Protein AF-A0A9J7GSQ9-F1 (afdb_monomer)

Secondary structure (DSSP, 8-state):
---------------SSSSHHHHHHHHHHHHHHHHTTTTSSGGGSPP--S---PPPHHHHHHHHHHHTT-HHHHHHHHHHHHHHHHHHHHHHHHHHHHHHHHHHHHHHHHHHHHT---TTS-----TTTSS------

Sequence (137 aa):
MSFWNSPEHVECKLKNEKESHSEQSSSDTQWKELTQYFGANDRFEPPVKQKKVEKSGLEKRIDQAVEEWDVEKAEELSNQLATRELGVKIAQAIACHKFVKAKKEAENSQAARKKKKLAWGFEAKKRWETKSNMGYM

Structure (mmCIF, N/CA/C/O backbone):
data_AF-A0A9J7GSQ9-F1
#
_entry.id   AF-A0A9J7GSQ9-F1
#
loop_
_atom_site.group_PDB
_atom_site.id
_atom_site.type_symbol
_atom_site.label_atom_id
_atom_site.label_alt_id
_atom_site.label_comp_id
_atom_site.label_asym_id
_atom_site.label_entity_id
_atom_site.label_seq_id
_atom_site.pdbx_PDB_ins_code
_atom_site.Cartn_x
_atom_site.Cartn_y
_atom_site.Cartn_z
_atom_site.occupancy
_atom_site.B_iso_or_equiv
_atom_site.auth_seq_id
_atom_site.auth_comp_id
_atom_site.auth_asym_id
_atom_site.auth_atom_id
_atom_site.pdbx_PDB_model_num
ATOM 1 N N . MET A 1 1 ? 29.764 -44.613 45.879 1.00 44.03 1 MET A N 1
ATOM 2 C CA . MET A 1 1 ? 31.031 -44.094 45.317 1.00 44.03 1 MET A CA 1
ATOM 3 C C . MET A 1 1 ? 31.389 -44.958 44.114 1.00 44.03 1 MET A C 1
ATOM 5 O O . MET A 1 1 ? 31.426 -46.159 44.292 1.00 44.03 1 MET A O 1
ATOM 9 N N . SER A 1 2 ? 31.578 -44.492 42.883 1.00 41.44 2 SER A N 1
ATOM 10 C CA . SER A 1 2 ? 31.763 -43.133 42.380 1.00 41.44 2 SER A CA 1
ATOM 11 C C . SER A 1 2 ? 31.238 -43.053 40.946 1.00 41.44 2 SER A C 1
ATOM 13 O O . SER A 1 2 ? 31.526 -43.909 40.117 1.00 41.44 2 SER A O 1
ATOM 15 N N . PHE A 1 3 ? 30.451 -42.011 40.703 1.00 40.12 3 PHE A N 1
ATOM 16 C CA . PHE A 1 3 ? 29.906 -41.586 39.422 1.00 40.12 3 PHE A CA 1
ATOM 17 C C . PHE A 1 3 ? 31.056 -40.980 38.602 1.00 40.12 3 PHE A C 1
ATOM 19 O O . PHE A 1 3 ? 31.545 -39.905 38.945 1.00 40.12 3 PHE A O 1
ATOM 26 N N . TRP A 1 4 ? 31.551 -41.678 37.579 1.00 40.06 4 TRP A N 1
ATOM 27 C CA . TRP A 1 4 ? 32.521 -41.096 36.648 1.00 40.06 4 TRP A CA 1
ATOM 28 C C . TRP A 1 4 ? 31.768 -40.273 35.605 1.00 40.06 4 TRP A C 1
ATOM 30 O O . TRP A 1 4 ? 31.255 -40.788 34.617 1.00 40.06 4 TRP A O 1
ATOM 40 N N . ASN A 1 5 ? 31.685 -38.974 35.883 1.00 48.12 5 ASN A N 1
ATOM 41 C CA . ASN A 1 5 ? 31.404 -37.941 34.899 1.00 48.12 5 ASN A CA 1
ATOM 42 C C . ASN A 1 5 ? 32.565 -37.873 33.897 1.00 48.12 5 ASN A C 1
ATOM 44 O O . ASN A 1 5 ? 33.712 -37.672 34.293 1.00 48.12 5 ASN A O 1
ATOM 48 N N . SER A 1 6 ? 32.257 -37.950 32.605 1.00 40.47 6 SER A N 1
ATOM 49 C CA . SER A 1 6 ? 33.088 -37.352 31.559 1.00 40.47 6 SER A CA 1
ATOM 50 C C . SER A 1 6 ? 32.179 -36.798 30.455 1.00 40.47 6 SER A C 1
ATOM 52 O 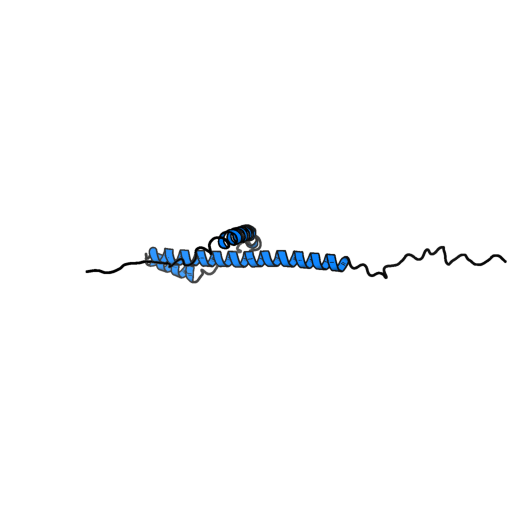O . SER A 1 6 ? 31.404 -37.569 29.886 1.00 40.47 6 SER A O 1
ATOM 54 N N . PRO A 1 7 ? 32.202 -35.476 30.201 1.00 58.16 7 PRO A N 1
ATOM 55 C CA . PRO A 1 7 ? 31.366 -34.823 29.205 1.00 58.16 7 PRO A CA 1
ATOM 56 C C . PRO A 1 7 ? 32.181 -34.501 27.949 1.00 58.16 7 PRO A C 1
ATOM 58 O O . PRO A 1 7 ? 33.058 -33.645 28.003 1.00 58.16 7 PRO A O 1
ATOM 61 N N . GLU A 1 8 ? 31.864 -35.111 26.805 1.00 45.12 8 GLU A N 1
ATOM 62 C CA . GLU A 1 8 ? 32.461 -34.693 25.533 1.00 45.12 8 GLU A CA 1
ATOM 63 C C . GLU A 1 8 ? 31.433 -34.604 24.395 1.00 45.12 8 GLU A C 1
ATOM 65 O O . GLU A 1 8 ? 30.753 -35.563 24.041 1.00 45.12 8 GLU A O 1
ATOM 70 N N . HIS A 1 9 ? 31.393 -33.393 23.830 1.00 42.59 9 HIS A N 1
ATOM 71 C CA . HIS A 1 9 ? 30.958 -33.007 22.488 1.00 42.59 9 HIS A CA 1
ATOM 72 C C . HIS A 1 9 ? 29.469 -33.089 22.105 1.00 42.59 9 HIS A C 1
ATOM 74 O O . HIS A 1 9 ? 29.030 -33.938 21.334 1.00 42.59 9 HIS A O 1
ATOM 80 N N . VAL A 1 10 ? 28.736 -32.029 22.461 1.00 46.47 10 VAL A N 1
ATOM 81 C CA . VAL A 1 10 ? 27.668 -31.470 21.610 1.00 46.47 10 VAL A CA 1
ATOM 82 C C . VAL A 1 10 ? 28.085 -30.084 21.126 1.00 46.47 10 VAL A C 1
ATOM 84 O O . VAL A 1 10 ? 27.657 -29.061 21.647 1.00 46.47 10 VAL A O 1
ATOM 87 N N . GLU A 1 11 ? 28.936 -30.044 20.104 1.00 48.66 11 GLU A N 1
ATOM 88 C CA . GLU A 1 11 ? 29.160 -28.827 19.324 1.00 48.66 11 GLU A CA 1
ATOM 89 C C . GLU A 1 11 ? 28.286 -28.907 18.068 1.00 48.66 11 GLU A C 1
ATOM 91 O O . GLU A 1 11 ? 28.668 -29.435 17.026 1.00 48.66 11 GLU A O 1
ATOM 96 N N . CYS A 1 12 ? 27.041 -28.448 18.199 1.00 37.53 12 CYS A N 1
ATOM 97 C CA . CYS A 1 12 ? 26.095 -28.358 17.095 1.00 37.53 12 CYS A CA 1
ATOM 98 C C . CYS A 1 12 ? 25.780 -26.891 16.782 1.00 37.53 12 CYS A C 1
ATOM 100 O O . CYS A 1 12 ? 24.990 -26.245 17.458 1.00 37.53 12 CYS A O 1
ATOM 102 N N . LYS A 1 13 ? 26.359 -26.444 15.660 1.00 48.50 13 LYS A N 1
ATOM 103 C CA . LYS A 1 13 ? 25.882 -25.391 14.746 1.00 48.50 13 LYS A CA 1
ATOM 104 C C . LYS A 1 13 ? 25.939 -23.925 15.201 1.00 48.50 13 LYS A C 1
ATOM 106 O O . LYS A 1 13 ? 24.919 -23.266 15.349 1.00 48.50 13 LYS A O 1
ATOM 111 N N . LEU A 1 14 ? 27.141 -23.355 15.128 1.00 48.22 14 LEU A N 1
ATOM 112 C CA . LEU A 1 14 ? 27.354 -21.942 14.778 1.00 48.22 14 LEU A CA 1
ATOM 113 C C . LEU A 1 14 ? 27.714 -21.817 13.288 1.00 48.22 14 LEU A C 1
ATOM 115 O O . LEU A 1 14 ? 28.870 -21.617 12.928 1.00 48.22 14 LEU A O 1
ATOM 119 N N . LYS A 1 15 ? 26.732 -21.985 12.396 1.00 45.31 15 LYS A N 1
ATOM 120 C CA . LYS A 1 15 ? 26.841 -21.620 10.968 1.00 45.31 15 LYS A CA 1
ATOM 121 C C . LYS A 1 15 ? 25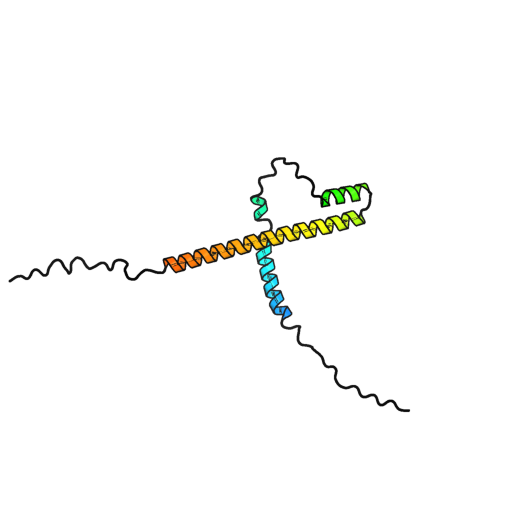.459 -21.240 10.431 1.00 45.31 15 LYS A C 1
ATOM 123 O O . LYS A 1 15 ? 24.871 -22.013 9.686 1.00 45.31 15 LYS A O 1
ATOM 128 N N . ASN A 1 16 ? 24.907 -20.109 10.874 1.00 47.94 16 ASN A N 1
ATOM 129 C CA . ASN A 1 16 ? 23.718 -19.526 10.233 1.00 47.94 16 ASN A CA 1
ATOM 130 C C . ASN A 1 16 ? 23.547 -18.009 10.460 1.00 47.94 16 ASN A C 1
ATOM 132 O O . ASN A 1 16 ? 22.443 -17.493 10.373 1.00 47.94 16 ASN A O 1
ATOM 136 N N . GLU A 1 17 ? 24.626 -17.278 10.761 1.00 47.00 17 GLU A N 1
ATOM 137 C CA . GLU A 1 17 ? 24.557 -15.820 10.997 1.00 47.00 17 GLU A CA 1
ATOM 138 C C . GLU A 1 17 ? 25.210 -14.982 9.886 1.00 47.00 17 GLU A C 1
ATOM 140 O O . GLU A 1 17 ? 25.102 -13.761 9.886 1.00 47.00 17 GLU A O 1
ATOM 145 N N . LYS A 1 18 ? 25.892 -15.609 8.915 1.00 44.56 18 LYS A N 1
ATOM 146 C CA . LYS A 1 18 ? 26.589 -14.880 7.836 1.00 44.56 18 LYS A CA 1
ATOM 147 C C . LYS A 1 18 ? 25.789 -14.734 6.538 1.00 44.56 18 LYS A C 1
ATOM 149 O O . LYS A 1 18 ? 26.166 -13.907 5.716 1.00 44.56 18 LYS A O 1
ATOM 154 N N . GLU A 1 19 ? 24.700 -15.480 6.362 1.00 41.41 19 GLU A N 1
ATOM 155 C CA . GLU A 1 19 ? 23.803 -15.335 5.200 1.00 41.41 19 GLU A CA 1
ATOM 156 C C . GLU A 1 19 ? 22.644 -14.360 5.465 1.00 41.41 19 GLU A C 1
ATOM 158 O O . GLU A 1 19 ? 22.181 -13.697 4.544 1.00 41.41 19 GLU A O 1
ATOM 163 N N . SER A 1 20 ? 22.248 -14.150 6.723 1.00 48.03 20 SER A N 1
ATOM 164 C CA . SER A 1 20 ? 21.174 -13.210 7.073 1.00 48.03 20 SER A CA 1
ATOM 165 C C . SER A 1 20 ? 21.555 -11.741 6.852 1.00 48.03 20 SER A C 1
ATOM 167 O O . SER A 1 20 ? 20.704 -10.927 6.496 1.00 48.03 20 SER A O 1
ATOM 169 N N . HIS A 1 21 ? 22.833 -11.384 7.013 1.00 45.53 21 HIS A N 1
ATOM 170 C CA . HIS A 1 21 ? 23.256 -9.984 6.946 1.00 45.53 21 HIS A CA 1
ATOM 171 C C . HIS A 1 21 ? 23.355 -9.440 5.505 1.00 45.53 21 HIS A C 1
ATOM 173 O O . HIS A 1 21 ? 23.144 -8.244 5.281 1.00 45.53 21 HIS A O 1
ATOM 179 N N . SER A 1 22 ? 23.650 -10.297 4.518 1.00 50.50 22 SER A N 1
ATOM 180 C CA . SER A 1 22 ? 23.673 -9.908 3.099 1.00 50.50 22 SER A CA 1
ATOM 181 C C . SER A 1 22 ? 22.256 -9.791 2.528 1.00 50.50 22 SER A C 1
ATOM 183 O O . SER A 1 22 ? 21.966 -8.829 1.813 1.00 50.50 22 SER A O 1
ATOM 185 N N . GLU A 1 23 ? 21.348 -10.691 2.911 1.00 52.16 23 GLU A N 1
ATOM 186 C CA . GLU A 1 23 ? 19.937 -10.652 2.516 1.00 52.16 23 GLU A CA 1
ATOM 187 C C . GLU A 1 23 ? 19.217 -9.421 3.081 1.00 52.16 23 GLU A C 1
ATOM 189 O O . GLU A 1 23 ? 18.515 -8.742 2.328 1.00 52.16 23 GLU A O 1
ATOM 194 N N . GLN A 1 24 ? 19.483 -9.054 4.343 1.00 56.31 24 GLN A N 1
ATOM 195 C CA . GLN A 1 24 ? 18.939 -7.845 4.979 1.00 56.31 24 GLN A CA 1
ATOM 196 C C . GLN A 1 24 ? 19.252 -6.568 4.187 1.00 56.31 24 GLN A C 1
ATOM 198 O O . GLN A 1 24 ? 18.367 -5.750 3.943 1.00 56.31 24 GLN A O 1
ATOM 203 N N . SER A 1 25 ? 20.487 -6.425 3.694 1.00 61.25 25 SER A N 1
ATOM 204 C CA . SER A 1 25 ? 20.873 -5.254 2.894 1.00 61.25 25 SER A CA 1
ATOM 205 C C . SER A 1 25 ? 20.089 -5.151 1.576 1.00 61.25 25 SER A C 1
ATOM 207 O O . SER A 1 25 ? 19.733 -4.057 1.123 1.00 61.25 25 SER A O 1
ATOM 209 N N . SER A 1 26 ? 19.773 -6.300 0.970 1.00 66.31 26 SER A N 1
ATOM 210 C CA . SER A 1 26 ? 19.014 -6.374 -0.277 1.00 66.31 26 SER A CA 1
ATOM 211 C C . SER A 1 26 ? 17.528 -6.078 -0.060 1.00 66.31 26 SER A C 1
ATOM 213 O O . SER A 1 26 ? 16.952 -5.292 -0.817 1.00 66.31 26 SER A O 1
ATOM 215 N N . SER A 1 27 ? 16.930 -6.609 1.013 1.00 72.31 27 SER A N 1
ATOM 216 C CA . SER A 1 27 ? 15.541 -6.326 1.373 1.00 72.31 27 SER A CA 1
ATOM 217 C C . SER A 1 27 ? 15.354 -4.866 1.761 1.00 72.31 27 SER A C 1
ATOM 219 O O . SER A 1 27 ? 14.399 -4.244 1.311 1.00 72.31 27 SER A O 1
ATOM 221 N N . ASP A 1 28 ? 16.282 -4.271 2.511 1.00 79.81 28 ASP A N 1
ATOM 222 C CA . ASP A 1 28 ? 16.204 -2.858 2.907 1.00 79.81 28 ASP A CA 1
ATOM 223 C C . ASP A 1 28 ? 16.229 -1.920 1.699 1.00 79.81 28 ASP A C 1
ATOM 225 O O . ASP A 1 28 ? 15.554 -0.888 1.667 1.00 79.81 28 ASP A O 1
ATOM 229 N N . THR A 1 29 ? 16.988 -2.291 0.670 1.00 82.31 29 THR A N 1
ATOM 230 C CA . THR A 1 29 ? 17.056 -1.535 -0.581 1.00 82.31 29 THR A CA 1
ATOM 231 C C . THR A 1 29 ? 15.737 -1.657 -1.349 1.00 82.31 29 THR A C 1
ATOM 233 O O . THR A 1 29 ? 15.175 -0.643 -1.766 1.00 82.31 29 THR A O 1
ATOM 236 N N . GLN A 1 30 ? 15.175 -2.868 -1.445 1.00 81.75 30 GLN A N 1
ATOM 237 C CA . GLN A 1 30 ? 13.852 -3.110 -2.035 1.00 81.75 30 GLN A CA 1
ATOM 238 C C . GLN A 1 30 ? 12.742 -2.352 -1.290 1.00 81.75 30 GLN A C 1
ATOM 240 O O . GLN A 1 30 ? 11.870 -1.756 -1.922 1.00 81.75 30 GLN A O 1
ATOM 245 N N . TRP A 1 31 ? 12.790 -2.312 0.043 1.00 85.00 31 TRP A N 1
ATOM 246 C CA . TRP A 1 31 ? 11.845 -1.557 0.867 1.00 85.00 31 TRP A CA 1
ATOM 247 C C . TRP A 1 31 ? 11.932 -0.050 0.615 1.00 85.00 31 TRP A C 1
ATOM 249 O O . TRP A 1 31 ? 10.897 0.607 0.466 1.00 85.00 31 TRP A O 1
ATOM 259 N N . LYS A 1 32 ? 13.145 0.507 0.503 1.00 87.19 32 LYS A N 1
ATOM 260 C CA . LYS A 1 32 ? 13.354 1.922 0.150 1.00 87.19 32 LYS A CA 1
ATOM 261 C C . LYS A 1 32 ? 12.802 2.251 -1.237 1.00 87.19 32 LYS A C 1
ATOM 263 O O . LYS A 1 32 ? 12.127 3.266 -1.394 1.00 87.19 32 LYS A O 1
ATOM 268 N N . GLU A 1 33 ? 13.033 1.383 -2.221 1.00 86.56 33 GLU A N 1
ATOM 269 C CA . GLU A 1 33 ? 12.487 1.543 -3.573 1.00 86.56 33 GLU A CA 1
ATOM 270 C C . GLU A 1 33 ? 10.956 1.469 -3.599 1.00 86.56 33 GLU A C 1
ATOM 272 O O . GLU A 1 33 ? 10.315 2.258 -4.288 1.00 86.56 33 GLU A O 1
ATOM 277 N N . LEU A 1 34 ? 10.348 0.549 -2.844 1.00 85.50 34 LEU A N 1
ATOM 278 C CA . LEU A 1 34 ? 8.890 0.402 -2.776 1.00 85.50 34 LEU A CA 1
ATOM 279 C C . LEU A 1 34 ? 8.216 1.590 -2.088 1.00 85.50 34 LEU A C 1
ATOM 281 O O . LEU A 1 34 ? 7.184 2.062 -2.564 1.00 85.50 34 LEU A O 1
ATOM 285 N N . THR A 1 35 ? 8.820 2.108 -1.017 1.00 86.19 35 THR A N 1
ATOM 286 C CA . THR A 1 35 ? 8.296 3.259 -0.264 1.00 86.19 35 THR A CA 1
ATOM 287 C C . THR A 1 35 ? 8.145 4.497 -1.154 1.00 86.19 35 THR A C 1
ATOM 289 O O . THR A 1 35 ? 7.209 5.271 -0.975 1.00 86.19 35 THR A O 1
ATOM 292 N N . GLN A 1 36 ? 8.995 4.648 -2.178 1.00 87.38 36 GLN A N 1
ATOM 293 C CA . GLN A 1 36 ? 8.892 5.727 -3.169 1.00 87.38 36 GLN A CA 1
ATOM 294 C C . GLN A 1 36 ? 7.563 5.714 -3.947 1.00 87.38 36 GLN A C 1
ATOM 296 O O . GLN A 1 36 ? 7.123 6.756 -4.434 1.00 87.38 36 GLN A O 1
ATOM 301 N N . TYR A 1 37 ? 6.921 4.550 -4.078 1.00 83.12 37 TYR A N 1
ATOM 302 C CA . TYR A 1 37 ? 5.656 4.395 -4.796 1.00 83.12 37 TYR A CA 1
ATOM 303 C C . TYR A 1 37 ? 4.420 4.550 -3.897 1.00 83.12 37 TYR A C 1
ATOM 305 O O . TYR A 1 37 ? 3.303 4.589 -4.419 1.00 83.12 37 TYR A O 1
ATOM 313 N N . PHE A 1 38 ? 4.578 4.672 -2.573 1.00 81.44 38 PHE A N 1
ATOM 314 C CA . PHE A 1 38 ? 3.451 4.982 -1.690 1.00 81.44 38 PHE A CA 1
ATOM 315 C C . PHE A 1 38 ? 2.886 6.378 -1.985 1.00 81.44 38 PHE A C 1
ATOM 317 O O . PHE A 1 38 ? 3.627 7.326 -2.230 1.00 81.44 38 PHE A O 1
ATOM 324 N N . GLY A 1 39 ? 1.555 6.504 -2.006 1.00 74.38 39 GLY A N 1
ATOM 325 C CA . GLY A 1 39 ? 0.855 7.774 -2.256 1.00 74.38 39 GLY A CA 1
ATOM 326 C C . GLY A 1 39 ? 0.970 8.318 -3.689 1.00 74.38 39 GLY A C 1
ATOM 327 O O . GLY A 1 39 ? 0.342 9.322 -4.020 1.00 74.38 39 GLY A O 1
ATOM 328 N N . ALA A 1 40 ? 1.723 7.660 -4.580 1.00 70.06 40 ALA A N 1
ATOM 329 C CA . ALA A 1 40 ? 1.776 8.034 -5.995 1.00 70.06 40 ALA A CA 1
ATOM 330 C C . ALA A 1 40 ? 0.403 7.891 -6.678 1.00 70.06 40 ALA A C 1
ATOM 332 O O . ALA A 1 40 ? 0.116 8.608 -7.638 1.00 70.06 40 ALA A O 1
ATOM 333 N N . ASN A 1 41 ? -0.440 6.985 -6.168 1.00 71.69 41 ASN A N 1
ATOM 334 C CA . ASN A 1 41 ? -1.737 6.662 -6.751 1.00 71.69 41 ASN A CA 1
ATOM 335 C C . ASN A 1 41 ? -2.893 7.549 -6.246 1.00 71.69 41 ASN A C 1
ATOM 337 O O . ASN A 1 41 ? -3.844 7.761 -6.993 1.00 71.69 41 ASN A O 1
ATOM 341 N N . ASP A 1 42 ? -2.776 8.146 -5.053 1.00 71.56 42 ASP A N 1
ATOM 342 C CA . ASP A 1 42 ? -3.811 9.014 -4.449 1.00 71.56 42 ASP A CA 1
ATOM 343 C C . ASP A 1 42 ? -4.133 10.240 -5.316 1.00 71.56 42 ASP A C 1
ATOM 345 O O . ASP A 1 42 ? -5.226 10.791 -5.271 1.00 71.56 42 ASP A O 1
ATOM 349 N N . ARG A 1 43 ? -3.189 10.664 -6.165 1.00 71.25 43 ARG A N 1
ATOM 350 C CA . ARG A 1 43 ? -3.373 11.782 -7.107 1.00 71.25 43 ARG A CA 1
ATOM 351 C C . ARG A 1 43 ? -4.333 11.460 -8.253 1.00 71.25 43 ARG A C 1
ATOM 353 O O . ARG A 1 43 ? -4.840 12.381 -8.888 1.00 71.25 43 ARG A O 1
ATOM 360 N N . PHE A 1 44 ? -4.517 10.176 -8.560 1.00 67.56 44 PHE A N 1
ATOM 361 C CA . PHE A 1 44 ? -5.424 9.706 -9.607 1.00 67.56 44 PHE A CA 1
ATOM 362 C C . PHE A 1 44 ? -6.814 9.390 -9.064 1.00 67.56 44 PHE A C 1
ATOM 364 O O . PHE A 1 44 ? -7.734 9.164 -9.855 1.00 67.56 44 PHE A O 1
ATOM 371 N N . GLU A 1 45 ? -6.989 9.403 -7.740 1.00 67.75 45 GLU A N 1
ATOM 372 C CA . GLU A 1 45 ? -8.321 9.360 -7.170 1.00 67.75 45 GLU A CA 1
ATOM 373 C C . GLU A 1 45 ? -9.013 10.694 -7.465 1.00 67.75 45 GLU A C 1
ATOM 375 O O . GLU A 1 45 ? -8.483 11.764 -7.144 1.00 67.75 45 GLU A O 1
ATOM 380 N N . PRO A 1 46 ? -10.176 10.676 -8.142 1.00 70.31 46 PRO A N 1
ATOM 381 C CA . PRO A 1 46 ? -10.904 11.904 -8.392 1.00 70.31 46 PRO A CA 1
ATOM 382 C C . PRO A 1 46 ? -11.191 12.568 -7.040 1.00 70.31 46 PRO A C 1
ATOM 384 O O . PRO A 1 46 ? -11.641 11.867 -6.129 1.00 70.31 46 PRO A O 1
ATOM 387 N N . PRO A 1 47 ? -10.976 13.894 -6.899 1.00 68.75 47 PRO A N 1
ATOM 388 C CA . PRO A 1 47 ? -11.266 14.597 -5.656 1.00 68.75 47 PRO A CA 1
ATOM 389 C C . PRO A 1 47 ? -12.688 14.247 -5.253 1.00 68.75 47 PRO A C 1
ATOM 391 O O . PRO A 1 47 ? -13.598 14.402 -6.072 1.00 68.75 47 PRO A O 1
ATOM 394 N N . VAL A 1 48 ? -12.819 13.680 -4.050 1.00 60.41 48 VAL A N 1
ATOM 395 C CA . VAL A 1 48 ? -13.989 12.960 -3.541 1.00 60.41 48 VAL A CA 1
ATOM 396 C C . VAL A 1 48 ? -15.254 13.759 -3.836 1.00 60.41 48 VAL A C 1
ATOM 398 O O . VAL A 1 48 ? -15.671 14.626 -3.071 1.00 60.41 48 VAL A O 1
ATOM 401 N N . LYS A 1 49 ? -15.873 13.500 -4.992 1.00 58.31 49 LYS A N 1
ATOM 402 C CA . LYS A 1 49 ? -17.143 14.110 -5.380 1.00 58.31 49 LYS A CA 1
ATOM 403 C C . LYS A 1 49 ? -18.213 13.448 -4.534 1.00 58.31 49 LYS A C 1
ATOM 405 O O . LYS A 1 49 ? -18.828 12.506 -5.011 1.00 58.31 49 LYS A O 1
ATOM 410 N N . GLN A 1 50 ? -18.351 13.885 -3.281 1.00 58.03 50 GLN A N 1
ATOM 411 C CA . GLN A 1 50 ? -19.470 13.665 -2.3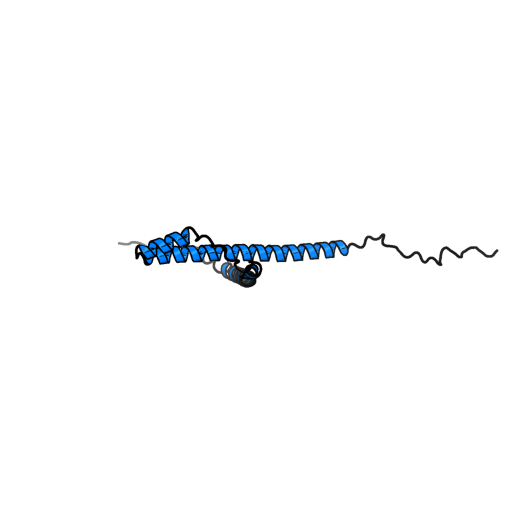54 1.00 58.03 50 GLN A CA 1
ATOM 412 C C . GLN A 1 50 ? -20.157 12.288 -2.408 1.00 58.03 50 GLN A C 1
ATOM 414 O O . GLN A 1 50 ? -21.350 12.166 -2.129 1.00 58.03 50 GLN A O 1
ATOM 419 N N . LYS A 1 51 ? -19.439 11.219 -2.757 1.00 59.16 51 LYS A N 1
ATOM 420 C CA . LYS A 1 51 ? -19.951 9.872 -2.573 1.00 59.16 51 LYS A CA 1
ATOM 421 C C . LYS A 1 51 ? -19.817 9.619 -1.089 1.00 59.16 51 LYS A C 1
ATOM 423 O O . LYS A 1 51 ? -18.721 9.745 -0.549 1.00 59.16 51 LYS A O 1
ATOM 428 N N . LYS A 1 52 ? -20.937 9.314 -0.434 1.00 63.22 52 LYS A N 1
ATOM 429 C CA . LYS A 1 52 ? -20.915 8.737 0.907 1.00 63.22 52 LYS A CA 1
ATOM 430 C C . LYS A 1 52 ? -20.103 7.458 0.769 1.00 63.22 52 LYS A C 1
ATOM 432 O O . LYS A 1 52 ? -20.606 6.478 0.228 1.00 63.22 52 LYS A O 1
ATOM 437 N N . VAL A 1 53 ? -18.821 7.525 1.116 1.00 65.06 53 VAL A N 1
ATOM 438 C CA . VAL A 1 53 ? -17.980 6.341 1.198 1.00 65.06 53 VAL A CA 1
ATOM 439 C C . VAL A 1 53 ? -18.661 5.493 2.254 1.00 65.06 53 VAL A C 1
ATOM 441 O O . VAL A 1 53 ? -18.820 5.918 3.399 1.00 65.06 53 VAL A O 1
ATOM 444 N N . GLU A 1 54 ? -19.228 4.375 1.819 1.00 72.00 54 GLU A N 1
ATOM 445 C CA . GLU A 1 54 ? -19.893 3.473 2.736 1.00 72.00 54 GLU A CA 1
ATOM 446 C C . GLU A 1 54 ? -18.843 2.995 3.726 1.00 72.00 54 GLU A C 1
ATOM 448 O O . GLU A 1 54 ? -17.812 2.457 3.319 1.00 72.00 54 GLU A O 1
ATOM 453 N N . LYS A 1 55 ? -19.099 3.232 5.016 1.00 80.62 55 LYS A N 1
ATOM 454 C CA . LYS A 1 55 ? -18.185 2.810 6.072 1.00 80.62 55 LYS A CA 1
ATOM 455 C C . LYS A 1 55 ? -17.870 1.326 5.910 1.00 80.62 55 LYS A C 1
ATOM 457 O O . LYS A 1 55 ? -18.787 0.506 5.747 1.00 80.62 55 LYS A O 1
ATOM 462 N N . SER A 1 56 ? -16.588 0.993 5.978 1.00 83.00 56 SER A N 1
ATOM 463 C CA . SER A 1 56 ? -16.098 -0.383 5.949 1.00 83.00 56 SER A CA 1
ATOM 464 C C . SER A 1 56 ? -16.749 -1.204 7.067 1.00 83.00 56 SER A C 1
ATOM 466 O O . SER A 1 56 ? -17.089 -0.693 8.133 1.00 83.00 56 SER A O 1
ATOM 468 N N . GLY A 1 57 ? -16.912 -2.514 6.856 1.00 85.69 57 GLY A N 1
ATOM 469 C CA . GLY A 1 57 ? -17.465 -3.403 7.883 1.00 85.69 57 GLY A CA 1
ATOM 470 C C . GLY A 1 57 ? -16.666 -3.395 9.195 1.00 85.69 57 GLY A C 1
ATOM 471 O O . GLY A 1 57 ? -17.253 -3.608 10.249 1.00 85.69 57 GLY A O 1
ATOM 472 N N . LEU A 1 58 ? -15.355 -3.120 9.138 1.00 84.44 58 LEU A N 1
ATOM 473 C CA . LEU A 1 58 ? -14.509 -2.950 10.327 1.00 84.44 58 LEU A CA 1
ATOM 474 C C . LEU A 1 58 ? -14.740 -1.600 11.013 1.00 84.44 58 LEU A C 1
ATOM 476 O O . LEU A 1 58 ? -14.881 -1.574 12.227 1.00 84.44 58 LEU A O 1
ATOM 480 N N . GLU A 1 59 ? -14.869 -0.511 10.253 1.00 86.62 59 GLU A N 1
ATOM 481 C CA . GLU A 1 59 ? -15.171 0.824 10.799 1.00 86.62 59 GLU A CA 1
ATOM 482 C C . GLU A 1 59 ? -16.493 0.825 11.573 1.00 86.62 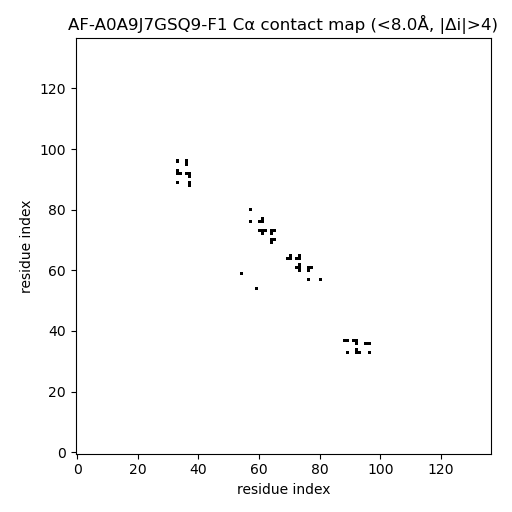59 GLU A C 1
ATOM 484 O O . GLU A 1 59 ? -16.563 1.348 12.677 1.00 86.62 59 GLU A O 1
ATOM 489 N N . LYS A 1 60 ? -17.521 0.142 11.054 1.00 91.81 60 LYS A N 1
ATOM 490 C CA . LYS A 1 60 ? -18.808 -0.009 11.756 1.00 91.81 60 LYS A CA 1
ATOM 491 C C . LYS A 1 60 ? -18.679 -0.757 13.086 1.00 91.81 60 LYS A C 1
ATOM 493 O O . LYS A 1 60 ? -19.411 -0.464 14.021 1.00 91.81 60 LYS A O 1
ATOM 498 N N . ARG A 1 61 ? -17.774 -1.738 13.170 1.00 89.19 61 ARG A N 1
ATOM 499 C CA . ARG A 1 61 ? -17.520 -2.492 14.410 1.00 89.19 61 ARG A CA 1
ATOM 500 C C . ARG A 1 61 ? -16.713 -1.676 15.415 1.00 89.19 61 ARG A C 1
ATOM 502 O O . ARG A 1 61 ? -16.935 -1.833 16.607 1.00 89.19 61 ARG A O 1
ATOM 509 N N . ILE A 1 62 ? -15.809 -0.819 14.936 1.00 91.06 62 ILE A N 1
ATOM 510 C CA . ILE A 1 62 ? -15.103 0.153 15.777 1.00 91.06 62 ILE A CA 1
ATOM 511 C C . ILE A 1 62 ? -16.118 1.132 16.375 1.00 91.06 62 ILE A C 1
ATOM 513 O O . ILE A 1 62 ? -16.140 1.291 17.589 1.00 91.06 62 ILE A O 1
ATOM 517 N N . ASP A 1 63 ? -17.008 1.707 15.554 1.00 91.75 63 ASP A N 1
ATOM 518 C CA . ASP A 1 63 ? -18.079 2.598 16.027 1.00 91.75 63 ASP A CA 1
ATOM 519 C C . ASP A 1 63 ? -18.949 1.911 17.099 1.00 91.75 63 ASP A C 1
ATOM 521 O O . ASP A 1 63 ? -19.216 2.493 18.146 1.00 91.75 63 ASP A O 1
ATOM 525 N N . GLN A 1 64 ? -19.320 0.644 16.877 1.00 93.19 64 GLN A N 1
ATOM 526 C CA . GLN A 1 64 ? -20.093 -0.141 17.842 1.00 93.19 64 GLN A CA 1
ATOM 527 C C . GLN A 1 64 ? -19.336 -0.376 19.162 1.00 93.19 64 GLN A C 1
ATOM 529 O O . GLN A 1 64 ? -19.919 -0.226 20.230 1.00 93.19 64 GLN A O 1
ATOM 534 N N . ALA A 1 65 ? -18.045 -0.718 19.117 1.00 92.56 65 ALA A N 1
ATOM 535 C CA . ALA A 1 65 ? -17.240 -0.907 20.328 1.00 92.56 65 ALA A CA 1
ATOM 536 C C . ALA A 1 65 ? -17.094 0.401 21.128 1.00 92.56 65 ALA A C 1
ATOM 538 O O . ALA A 1 65 ? -17.129 0.385 22.355 1.00 92.56 65 ALA A O 1
ATOM 539 N N . VAL A 1 66 ? -17.004 1.541 20.435 1.00 91.44 66 VAL A N 1
ATOM 540 C CA . VAL A 1 66 ? -16.988 2.870 21.063 1.00 91.44 66 VAL A CA 1
ATOM 541 C C . VAL A 1 66 ? -18.335 3.193 21.717 1.00 91.44 66 VAL A C 1
ATOM 543 O O . VAL A 1 66 ? -18.353 3.707 22.833 1.00 91.44 66 VAL A O 1
ATOM 546 N N . GLU A 1 67 ? -19.458 2.866 21.070 1.00 92.88 67 GLU A N 1
ATOM 547 C CA . GLU A 1 67 ? -20.802 3.008 21.658 1.00 92.88 67 GLU A CA 1
ATOM 548 C C . GLU A 1 67 ? -20.993 2.112 22.894 1.00 92.88 67 GLU A C 1
ATOM 550 O O . GLU A 1 67 ? -21.602 2.533 23.880 1.00 92.88 67 GLU A O 1
ATOM 555 N N . GLU A 1 68 ? -20.428 0.903 22.868 1.00 93.38 68 GLU A N 1
ATOM 556 C CA . GLU A 1 68 ? -20.408 -0.054 23.981 1.00 93.38 68 GLU A CA 1
ATOM 557 C C . GLU A 1 68 ? -19.374 0.310 25.075 1.00 93.38 68 GLU A C 1
ATOM 559 O O . GLU A 1 68 ? -19.290 -0.389 26.084 1.00 93.38 68 GLU A O 1
ATOM 564 N N . TRP A 1 69 ? -18.624 1.414 24.915 1.00 92.06 69 TRP A N 1
ATOM 565 C CA . TRP A 1 69 ? -17.523 1.862 25.790 1.00 92.06 69 TRP A CA 1
ATOM 566 C C . TRP A 1 69 ? -16.374 0.849 25.960 1.00 92.06 69 TRP A C 1
ATOM 568 O O . TRP A 1 69 ? -15.551 0.973 26.870 1.00 92.06 69 TRP A O 1
ATOM 578 N N . ASP A 1 70 ? -16.266 -0.121 25.055 1.00 91.88 70 ASP A N 1
ATOM 579 C CA . ASP A 1 70 ? -15.193 -1.113 25.013 1.00 91.88 70 ASP A CA 1
ATOM 580 C C . ASP A 1 70 ? -13.996 -0.565 24.215 1.00 91.88 70 ASP A C 1
ATOM 582 O O . ASP A 1 70 ? -13.819 -0.809 23.016 1.00 91.88 70 ASP A O 1
ATOM 586 N N . VAL A 1 71 ? -13.185 0.248 24.897 1.00 92.38 71 VAL A N 1
ATOM 587 C CA . VAL A 1 71 ? -12.035 0.950 24.302 1.00 92.38 71 VAL A CA 1
ATOM 588 C C . VAL A 1 71 ? -10.932 -0.021 23.874 1.00 92.38 71 VAL A C 1
ATOM 590 O O . VAL A 1 71 ? -10.317 0.182 22.829 1.00 92.38 71 VAL A O 1
ATOM 593 N N . GLU A 1 72 ? -10.707 -1.087 24.642 1.00 93.00 72 GLU A N 1
ATOM 594 C CA . GLU A 1 72 ? -9.659 -2.078 24.366 1.00 93.00 72 GLU A CA 1
ATOM 595 C C . GLU A 1 72 ? -9.936 -2.807 23.045 1.00 93.00 72 GLU A C 1
ATOM 597 O O . GLU A 1 72 ? -9.079 -2.892 22.161 1.00 93.00 72 GLU A O 1
ATOM 602 N N . LYS A 1 73 ? -11.184 -3.236 22.844 1.00 92.81 73 LYS A N 1
ATOM 603 C CA . LYS A 1 73 ? -11.614 -3.870 21.597 1.00 92.81 73 LYS A CA 1
ATOM 604 C C . LYS A 1 73 ? -11.620 -2.904 20.412 1.00 92.81 73 LYS A C 1
ATOM 606 O O . LYS A 1 73 ? -11.294 -3.306 19.293 1.00 92.81 73 LYS A O 1
ATOM 611 N N . ALA A 1 74 ? -11.983 -1.638 20.626 1.00 93.25 74 ALA A N 1
ATOM 612 C CA . ALA A 1 74 ? -11.917 -0.618 19.580 1.00 93.25 74 ALA A CA 1
ATOM 613 C C . ALA A 1 74 ? -10.471 -0.393 19.099 1.00 93.25 74 ALA A C 1
ATOM 615 O O . ALA A 1 74 ? -10.232 -0.280 17.893 1.00 93.25 74 ALA A O 1
ATOM 616 N N . GLU A 1 75 ? -9.503 -0.384 20.020 1.00 91.81 75 GLU A N 1
ATOM 617 C CA . GLU A 1 75 ? -8.079 -0.263 19.704 1.00 91.81 75 GLU A CA 1
ATOM 618 C C . GLU A 1 75 ? -7.569 -1.471 18.907 1.00 91.81 75 GLU A C 1
ATOM 620 O O . GLU A 1 75 ? -6.910 -1.299 17.877 1.00 91.81 75 GLU A O 1
ATOM 625 N N . GLU A 1 76 ? -7.928 -2.693 19.309 1.00 93.56 76 GLU A N 1
ATOM 626 C CA . GLU A 1 76 ? -7.538 -3.899 18.574 1.00 93.56 76 GLU A CA 1
ATOM 627 C C . GLU A 1 76 ? -8.077 -3.881 17.134 1.00 93.56 76 GLU A C 1
ATOM 629 O O . GLU A 1 76 ? -7.330 -4.098 16.174 1.00 93.56 76 GLU A O 1
ATOM 634 N N . LEU A 1 77 ? -9.363 -3.560 16.962 1.00 91.81 77 LEU A N 1
ATOM 635 C CA . LEU A 1 77 ? -9.993 -3.458 15.643 1.00 91.81 77 LEU A CA 1
ATOM 636 C C . LEU A 1 77 ? -9.366 -2.349 14.785 1.00 91.81 77 LEU A C 1
ATOM 638 O O . LEU A 1 77 ? -9.234 -2.513 13.568 1.00 91.81 77 LEU A O 1
ATOM 642 N N . SER A 1 78 ? -8.937 -1.249 15.405 1.00 92.12 78 SER A N 1
ATOM 643 C CA . SER A 1 78 ? -8.209 -0.168 14.737 1.00 92.12 78 SER A CA 1
ATOM 644 C C . SER A 1 78 ? -6.829 -0.626 14.251 1.00 92.12 78 SER A C 1
ATOM 646 O O . SER A 1 78 ? -6.483 -0.436 13.083 1.00 92.12 78 SER A O 1
ATOM 648 N N . ASN A 1 79 ? -6.066 -1.333 15.089 1.00 93.44 79 ASN A N 1
ATOM 649 C CA . ASN A 1 79 ? -4.762 -1.890 14.718 1.00 93.44 79 ASN A CA 1
ATOM 650 C C . ASN A 1 79 ? -4.874 -2.908 13.568 1.00 93.44 79 ASN A C 1
ATOM 652 O O . ASN A 1 79 ? -4.052 -2.922 12.641 1.00 93.44 79 ASN A O 1
ATOM 656 N N . GLN A 1 80 ? -5.927 -3.730 13.580 1.00 91.31 80 GLN A N 1
ATOM 657 C CA . GLN A 1 80 ? -6.241 -4.646 12.482 1.00 91.31 80 GLN A CA 1
ATOM 658 C C . GLN A 1 80 ? -6.559 -3.894 11.181 1.00 91.31 80 GLN A C 1
ATOM 660 O O . GLN A 1 80 ? -6.061 -4.268 10.113 1.00 91.31 80 GLN A O 1
ATOM 665 N N . LEU A 1 81 ? -7.354 -2.820 11.256 1.00 90.75 81 LEU A N 1
ATOM 666 C CA . LEU A 1 81 ? -7.672 -1.978 10.103 1.00 90.75 81 LEU A CA 1
ATOM 667 C C . LEU A 1 81 ? -6.404 -1.329 9.527 1.00 90.75 81 LEU A C 1
ATOM 669 O O . LEU A 1 81 ? -6.147 -1.463 8.329 1.00 90.75 81 LEU A O 1
ATOM 673 N N . ALA A 1 82 ? -5.569 -0.731 10.379 1.00 90.56 82 ALA A N 1
ATOM 674 C CA . ALA A 1 82 ? -4.312 -0.099 9.983 1.00 90.56 82 ALA A CA 1
ATOM 675 C C . ALA A 1 82 ? -3.362 -1.086 9.282 1.00 90.56 82 ALA A C 1
ATOM 677 O O . ALA A 1 82 ? -2.799 -0.779 8.228 1.00 90.56 82 ALA A O 1
ATOM 678 N N . THR A 1 83 ? -3.231 -2.305 9.813 1.00 91.69 83 THR A N 1
ATOM 679 C CA . THR A 1 83 ? -2.407 -3.365 9.208 1.00 91.69 83 THR A CA 1
ATOM 680 C C . THR A 1 83 ? -2.920 -3.756 7.822 1.00 91.69 83 THR A C 1
ATOM 682 O O . THR A 1 83 ? -2.141 -3.911 6.877 1.00 91.69 83 THR A O 1
ATOM 685 N N . ARG A 1 84 ? -4.244 -3.885 7.668 1.00 90.31 84 ARG A N 1
ATOM 686 C CA . ARG A 1 84 ? -4.868 -4.223 6.386 1.00 90.31 84 ARG A CA 1
ATOM 687 C C . ARG A 1 84 ? -4.651 -3.124 5.347 1.00 90.31 84 ARG A C 1
ATOM 689 O O . ARG A 1 84 ? -4.275 -3.430 4.217 1.00 90.31 84 ARG A O 1
ATOM 696 N N . GLU A 1 85 ? -4.876 -1.865 5.712 1.00 87.19 85 GLU A N 1
ATOM 697 C CA . GLU A 1 85 ? -4.661 -0.718 4.822 1.00 87.19 85 GLU A CA 1
ATOM 698 C C . GLU A 1 85 ? -3.198 -0.591 4.396 1.00 87.19 85 GLU A C 1
ATOM 700 O O . GLU A 1 85 ? -2.902 -0.345 3.224 1.00 87.19 85 GLU A O 1
ATOM 705 N N . LEU A 1 86 ? -2.271 -0.825 5.325 1.00 87.69 86 LEU A N 1
ATOM 706 C CA . LEU A 1 86 ? -0.845 -0.875 5.030 1.00 87.69 86 LEU A CA 1
ATOM 707 C C . LEU A 1 86 ? -0.532 -1.993 4.025 1.00 87.69 86 LEU A C 1
ATOM 709 O O . LEU A 1 86 ? 0.175 -1.756 3.043 1.00 87.69 86 LEU A O 1
ATOM 713 N N . GLY A 1 87 ? -1.110 -3.185 4.200 1.00 89.75 87 GLY A N 1
ATOM 714 C CA . GLY A 1 87 ? -0.972 -4.293 3.252 1.00 89.75 87 GLY A CA 1
ATOM 715 C C . GLY A 1 87 ? -1.465 -3.948 1.841 1.00 89.75 87 GLY A C 1
ATOM 716 O O . GLY A 1 87 ? -0.807 -4.281 0.852 1.00 89.75 87 GLY A O 1
ATOM 717 N N . VAL A 1 88 ? -2.578 -3.215 1.729 1.00 88.12 88 VAL A N 1
ATOM 718 C CA . VAL A 1 88 ? -3.088 -2.716 0.440 1.00 88.12 88 VAL A CA 1
ATOM 719 C C . VAL A 1 88 ? -2.092 -1.752 -0.209 1.00 88.12 88 VAL A C 1
ATOM 721 O O . VAL A 1 88 ? -1.780 -1.911 -1.391 1.00 88.12 88 VAL A O 1
ATOM 724 N N . LYS A 1 89 ? -1.534 -0.802 0.553 1.00 89.38 89 LYS A N 1
ATOM 725 C CA . LYS A 1 89 ? -0.516 0.141 0.055 1.00 89.38 89 LYS A CA 1
ATOM 726 C C . LYS A 1 89 ? 0.729 -0.589 -0.455 1.00 89.38 89 LYS A C 1
ATOM 728 O O . LYS A 1 89 ? 1.224 -0.261 -1.533 1.00 89.38 89 LYS A O 1
ATOM 733 N N . ILE A 1 90 ? 1.200 -1.616 0.261 1.00 88.88 90 ILE A N 1
ATOM 734 C CA . ILE A 1 90 ? 2.321 -2.470 -0.176 1.00 88.88 90 ILE A CA 1
ATOM 735 C C . ILE A 1 90 ? 1.997 -3.161 -1.501 1.00 88.88 90 ILE A C 1
ATOM 737 O O . ILE A 1 90 ? 2.790 -3.089 -2.441 1.00 88.88 90 ILE A O 1
ATOM 741 N N . ALA A 1 91 ? 0.832 -3.801 -1.613 1.00 88.62 91 ALA A N 1
ATOM 742 C CA . ALA A 1 91 ? 0.439 -4.494 -2.838 1.00 88.62 91 ALA A CA 1
ATOM 743 C C . ALA A 1 91 ? 0.370 -3.540 -4.045 1.00 88.62 91 ALA A C 1
ATOM 74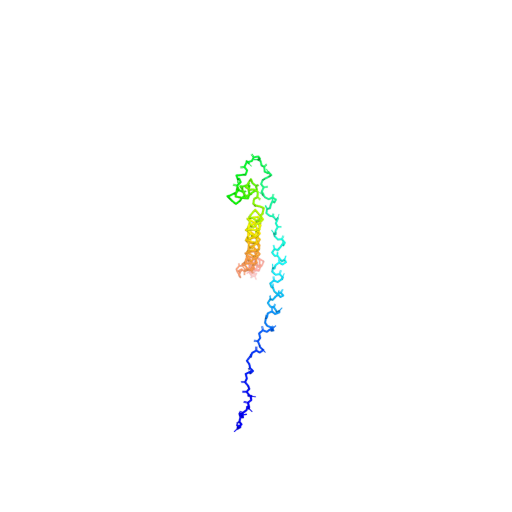5 O O . ALA A 1 91 ? 0.864 -3.871 -5.127 1.00 88.62 91 ALA A O 1
ATOM 746 N N . GLN A 1 92 ? -0.182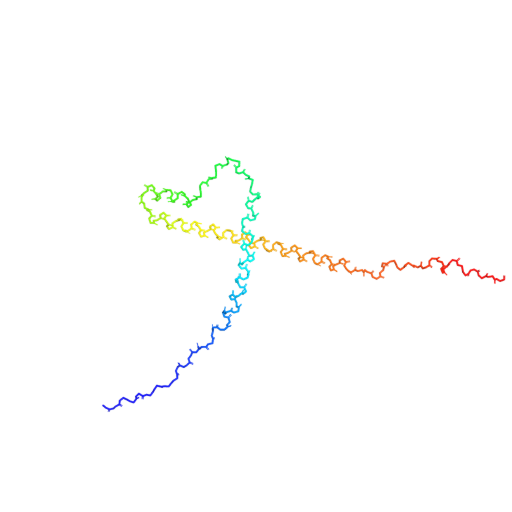 -2.339 -3.849 1.00 88.62 92 GLN A N 1
ATOM 747 C CA . GLN A 1 92 ? -0.220 -1.288 -4.868 1.00 88.62 92 GLN A CA 1
ATOM 748 C C . GLN A 1 92 ? 1.191 -0.838 -5.276 1.00 88.62 92 GLN A C 1
ATOM 750 O O . GLN A 1 92 ? 1.494 -0.787 -6.469 1.00 88.62 92 GLN A O 1
ATOM 755 N N . ALA A 1 93 ? 2.083 -0.581 -4.315 1.00 88.88 93 ALA A N 1
ATOM 756 C CA . ALA A 1 93 ? 3.469 -0.200 -4.591 1.00 88.88 93 ALA A CA 1
ATOM 757 C C . ALA A 1 93 ? 4.223 -1.282 -5.382 1.00 88.88 93 ALA A C 1
ATOM 759 O O . ALA A 1 93 ? 4.919 -0.974 -6.353 1.00 88.88 93 ALA A O 1
ATOM 760 N N . ILE A 1 94 ? 4.032 -2.559 -5.033 1.00 89.19 94 ILE A N 1
ATOM 761 C CA . ILE A 1 94 ? 4.622 -3.691 -5.759 1.00 89.19 94 ILE A CA 1
ATOM 762 C C . ILE A 1 94 ? 4.096 -3.751 -7.198 1.00 89.19 94 ILE A C 1
ATOM 764 O O . ILE A 1 94 ? 4.874 -3.983 -8.128 1.00 89.19 94 ILE A O 1
ATOM 768 N N . ALA A 1 95 ? 2.794 -3.540 -7.408 1.00 88.69 95 ALA A N 1
ATOM 769 C CA . ALA A 1 95 ? 2.207 -3.513 -8.745 1.00 88.69 95 ALA A CA 1
ATOM 770 C C . ALA A 1 95 ? 2.805 -2.381 -9.601 1.00 88.69 95 ALA A C 1
ATOM 772 O O . ALA A 1 95 ? 3.225 -2.628 -10.736 1.00 88.69 95 ALA A O 1
ATOM 773 N N . CYS A 1 96 ? 2.932 -1.175 -9.037 1.00 85.56 96 CYS A N 1
ATOM 774 C CA . CYS A 1 96 ? 3.583 -0.034 -9.685 1.00 85.56 96 CYS A CA 1
ATOM 775 C C . CYS A 1 96 ? 5.042 -0.336 -10.049 1.00 85.56 96 CYS A C 1
ATOM 777 O O . CYS A 1 96 ? 5.450 -0.132 -11.194 1.00 85.56 96 CYS A O 1
ATOM 779 N N . HIS A 1 97 ? 5.817 -0.883 -9.110 1.00 87.56 97 HIS A N 1
ATOM 780 C CA . HIS A 1 97 ? 7.215 -1.242 -9.340 1.00 87.56 97 HIS A CA 1
ATOM 781 C C . HIS A 1 97 ? 7.361 -2.259 -10.485 1.00 87.56 97 HIS A C 1
ATOM 783 O O . HIS A 1 97 ? 8.153 -2.056 -11.411 1.00 87.56 97 HIS A O 1
ATOM 789 N N . LYS A 1 98 ? 6.548 -3.325 -10.479 1.00 90.38 98 LYS A N 1
ATOM 790 C CA . LYS A 1 98 ? 6.531 -4.339 -11.547 1.00 90.38 98 LYS A CA 1
ATOM 791 C C . LYS A 1 98 ? 6.192 -3.729 -12.905 1.00 90.38 98 LYS A C 1
ATOM 793 O O . LYS A 1 98 ? 6.850 -4.050 -13.892 1.00 90.38 98 LYS A O 1
ATOM 798 N N . PHE A 1 99 ? 5.211 -2.830 -12.958 1.00 88.44 99 PHE A N 1
ATOM 799 C CA . PHE A 1 99 ? 4.828 -2.148 -14.192 1.00 88.44 99 PHE A CA 1
ATOM 800 C C . PHE A 1 99 ? 5.962 -1.278 -14.751 1.00 88.44 99 PHE A C 1
ATOM 802 O O . PHE A 1 99 ? 6.276 -1.360 -15.939 1.00 88.44 99 PHE A O 1
ATOM 809 N N . VAL A 1 100 ? 6.624 -0.484 -13.902 1.00 88.12 100 VAL A N 1
ATOM 810 C CA . VAL A 1 100 ? 7.763 0.358 -14.308 1.00 88.12 100 VAL A CA 1
ATOM 811 C C . VAL A 1 100 ? 8.908 -0.495 -14.849 1.00 88.12 100 VAL A C 1
ATOM 813 O O . VAL A 1 100 ? 9.492 -0.162 -15.883 1.00 88.12 100 VAL A O 1
ATOM 816 N N . LYS A 1 101 ? 9.216 -1.610 -14.181 1.00 88.38 101 LYS A N 1
ATOM 817 C CA . LYS A 1 101 ? 10.255 -2.543 -14.623 1.00 88.38 101 LYS A CA 1
ATOM 818 C C . LYS A 1 101 ? 9.903 -3.183 -15.970 1.00 88.38 101 LYS A C 1
ATOM 820 O O . LYS A 1 101 ? 10.699 -3.102 -16.903 1.00 88.38 101 LYS A O 1
ATOM 825 N N . ALA A 1 102 ? 8.685 -3.706 -16.109 1.00 89.06 102 ALA A N 1
ATOM 826 C CA . ALA A 1 102 ? 8.201 -4.300 -17.354 1.00 89.06 102 ALA A CA 1
ATOM 827 C C . ALA A 1 102 ? 8.204 -3.297 -18.521 1.00 89.06 102 ALA A C 1
ATOM 829 O O . ALA A 1 102 ? 8.583 -3.644 -19.639 1.00 89.06 102 ALA A O 1
ATOM 830 N N . LYS A 1 103 ? 7.844 -2.031 -18.268 1.00 90.88 103 LYS A N 1
ATOM 831 C CA . LYS A 1 103 ? 7.889 -0.968 -19.280 1.00 90.88 103 LYS A CA 1
ATOM 832 C C . LYS A 1 103 ? 9.317 -0.713 -19.775 1.00 90.88 103 LYS A C 1
ATOM 834 O O . LYS A 1 103 ? 9.540 -0.682 -20.984 1.00 90.88 103 LYS A O 1
ATOM 839 N N . LYS A 1 104 ? 10.290 -0.603 -18.863 1.00 88.50 104 LYS A N 1
ATOM 840 C CA . LYS A 1 104 ? 11.714 -0.438 -19.213 1.00 88.50 104 LYS A CA 1
ATOM 841 C C . LYS A 1 104 ? 12.253 -1.629 -20.013 1.00 88.50 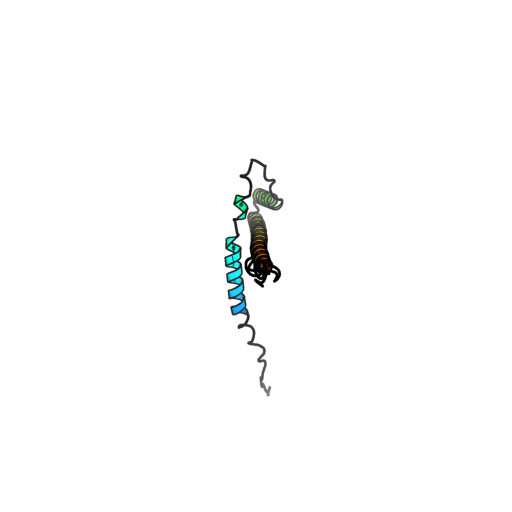104 LYS A C 1
ATOM 843 O O . LYS A 1 104 ? 12.973 -1.445 -20.992 1.00 88.50 104 LYS A O 1
ATOM 848 N N . GLU A 1 105 ? 11.898 -2.852 -19.626 1.00 85.00 105 GLU A N 1
ATOM 849 C CA . GLU A 1 105 ? 12.305 -4.074 -20.333 1.00 85.00 105 GLU A CA 1
ATOM 850 C C . GLU A 1 105 ? 11.698 -4.151 -21.743 1.00 85.00 105 GLU A C 1
ATOM 852 O O . GLU A 1 105 ? 12.399 -4.472 -22.708 1.00 85.00 105 GLU A O 1
ATOM 857 N N . ALA A 1 106 ? 10.422 -3.781 -21.893 1.00 83.38 106 ALA A N 1
ATOM 858 C CA . ALA A 1 106 ? 9.761 -3.693 -23.189 1.00 83.38 106 ALA A CA 1
ATOM 859 C C . ALA A 1 106 ? 10.453 -2.667 -24.103 1.00 83.38 106 ALA A C 1
ATOM 861 O O . ALA A 1 106 ? 10.763 -2.988 -25.252 1.00 83.38 106 ALA A O 1
ATOM 862 N N . GLU A 1 107 ? 10.774 -1.475 -23.595 1.00 80.81 107 GLU A N 1
ATOM 863 C CA . GLU A 1 107 ? 11.518 -0.442 -24.329 1.00 80.81 107 GLU A CA 1
ATOM 864 C C . GLU A 1 107 ? 12.923 -0.917 -24.735 1.00 80.81 107 GLU A C 1
ATOM 866 O O . GLU A 1 107 ? 13.319 -0.754 -25.893 1.00 80.81 107 GLU A O 1
ATOM 871 N N . ASN A 1 108 ? 13.655 -1.585 -23.838 1.00 79.19 108 ASN A N 1
ATOM 872 C CA . ASN A 1 108 ? 14.973 -2.147 -24.136 1.00 79.19 108 ASN A CA 1
ATOM 873 C C . ASN A 1 108 ? 14.898 -3.245 -25.214 1.00 79.19 108 ASN A C 1
ATOM 875 O O . ASN A 1 108 ? 15.697 -3.269 -26.152 1.00 79.19 108 ASN A O 1
ATOM 879 N N . SER A 1 109 ? 13.889 -4.118 -25.147 1.00 71.88 109 SER A N 1
ATOM 880 C CA . SER A 1 109 ? 13.665 -5.153 -26.162 1.00 71.88 109 SER A CA 1
ATOM 881 C C . SER A 1 109 ? 13.303 -4.553 -27.527 1.00 71.88 109 SER A C 1
ATOM 883 O O . SER A 1 109 ? 13.774 -5.030 -28.561 1.00 71.88 109 SER A O 1
ATOM 885 N N . GLN A 1 110 ? 12.529 -3.463 -27.553 1.00 72.81 110 GLN A N 1
ATOM 886 C CA . GLN A 1 110 ? 12.238 -2.725 -28.778 1.00 72.81 110 GLN A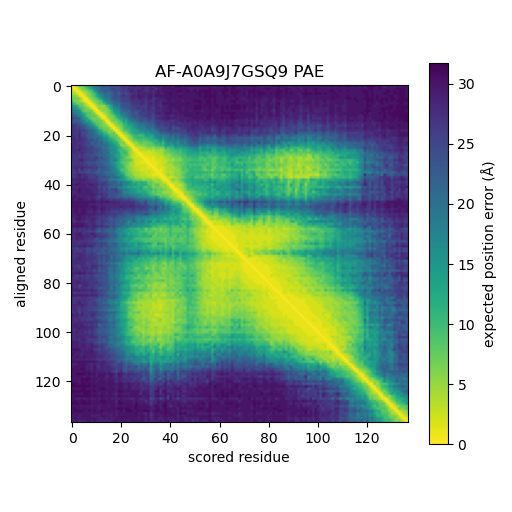 CA 1
ATOM 887 C C . GLN A 1 110 ? 13.487 -2.033 -29.325 1.00 72.81 110 GLN A C 1
ATOM 889 O O . GLN A 1 110 ? 13.708 -2.073 -30.532 1.00 72.81 110 GLN A O 1
ATOM 894 N N . ALA A 1 111 ? 14.329 -1.443 -28.475 1.00 70.38 111 ALA A N 1
ATOM 895 C CA . ALA A 1 111 ? 15.603 -0.860 -28.889 1.00 70.38 111 ALA A CA 1
ATOM 896 C C . ALA A 1 111 ? 16.557 -1.927 -29.457 1.00 70.38 111 ALA A C 1
ATOM 898 O O . ALA A 1 111 ? 17.184 -1.704 -30.492 1.00 70.38 111 ALA A O 1
ATOM 899 N N . ALA A 1 112 ? 16.613 -3.114 -28.850 1.00 68.06 112 ALA A N 1
ATOM 900 C CA . ALA A 1 112 ? 17.384 -4.249 -29.353 1.00 68.06 112 ALA A CA 1
ATOM 901 C C . ALA A 1 112 ? 16.837 -4.790 -30.688 1.00 68.06 112 ALA A C 1
ATOM 903 O O . ALA A 1 112 ? 17.610 -5.114 -31.589 1.00 68.06 112 ALA A O 1
ATOM 904 N N . ARG A 1 113 ? 15.507 -4.831 -30.862 1.00 63.62 113 ARG A N 1
ATOM 905 C CA . ARG A 1 113 ? 14.857 -5.198 -32.134 1.00 63.62 113 ARG A CA 1
ATOM 906 C C . ARG A 1 113 ? 15.104 -4.156 -33.228 1.00 63.62 113 ARG A C 1
ATOM 908 O O . ARG A 1 113 ? 15.467 -4.535 -34.335 1.00 63.62 113 ARG A O 1
ATOM 915 N N . LYS A 1 114 ? 14.983 -2.859 -32.919 1.00 63.84 114 LYS A N 1
ATOM 916 C CA . LYS A 1 114 ? 15.253 -1.744 -33.850 1.00 63.84 114 LYS A CA 1
ATOM 917 C C . LYS A 1 114 ? 16.725 -1.677 -34.283 1.00 63.84 114 LYS A C 1
ATOM 919 O O . LYS A 1 114 ? 17.011 -1.214 -35.381 1.00 63.84 114 LYS A O 1
ATOM 924 N N . LYS A 1 115 ? 17.657 -2.166 -33.454 1.00 61.75 115 LYS A N 1
ATOM 925 C CA . LYS A 1 115 ? 19.090 -2.283 -33.784 1.00 61.75 115 LYS A CA 1
ATOM 926 C C . LYS A 1 115 ? 19.418 -3.417 -34.761 1.00 61.75 115 LYS A C 1
ATOM 928 O O . LYS A 1 115 ? 20.524 -3.423 -35.298 1.00 61.75 115 LYS A O 1
ATOM 933 N N . LYS A 1 116 ? 18.490 -4.340 -35.054 1.00 64.06 116 LYS A N 1
ATOM 934 C CA . LYS A 1 116 ? 18.658 -5.281 -36.171 1.00 64.06 116 LYS A CA 1
ATOM 935 C C . LYS A 1 116 ? 18.448 -4.536 -37.491 1.00 64.06 116 LYS A C 1
ATOM 937 O O . LYS A 1 116 ? 17.378 -4.589 -38.088 1.00 64.06 116 LYS A O 1
ATOM 942 N N . LYS A 1 117 ? 19.486 -3.836 -37.953 1.00 62.06 117 LYS A N 1
ATOM 943 C CA . LYS A 1 117 ? 19.586 -3.446 -39.359 1.00 62.06 117 LYS A CA 1
ATOM 944 C C . LYS A 1 117 ? 19.764 -4.723 -40.169 1.00 62.06 117 LYS A C 1
ATOM 946 O O . LYS A 1 117 ? 20.757 -5.429 -40.017 1.00 62.06 117 LYS A O 1
ATOM 951 N N . LEU A 1 118 ? 18.769 -5.041 -40.985 1.00 63.62 118 LEU A N 1
ATOM 952 C CA . LEU A 1 118 ? 18.878 -6.116 -41.953 1.00 63.62 118 LEU A CA 1
ATOM 953 C C . LEU A 1 118 ? 19.934 -5.727 -42.999 1.00 63.62 118 LEU A C 1
ATOM 955 O O . LEU A 1 118 ? 19.932 -4.596 -43.485 1.00 63.62 118 LEU A O 1
ATOM 959 N N . ALA A 1 119 ? 20.808 -6.665 -43.364 1.00 59.44 119 ALA A N 1
ATOM 960 C CA . ALA A 1 119 ? 21.895 -6.457 -44.327 1.00 59.44 119 ALA A CA 1
ATOM 961 C C . ALA A 1 119 ? 21.427 -6.099 -45.759 1.00 59.44 119 ALA A C 1
ATOM 963 O O . ALA A 1 119 ? 22.254 -5.884 -46.633 1.00 59.44 119 ALA A O 1
ATOM 964 N N . TRP A 1 120 ? 20.114 -6.020 -46.008 1.00 56.09 120 TRP A N 1
ATOM 965 C CA . TRP A 1 120 ? 19.526 -5.599 -47.285 1.00 56.09 120 TRP A CA 1
ATOM 966 C C . TRP A 1 120 ? 19.186 -4.104 -47.355 1.00 56.09 120 TRP A C 1
ATOM 968 O O . TRP A 1 120 ? 18.653 -3.649 -48.364 1.00 56.09 120 TRP A O 1
ATOM 978 N N . GLY A 1 121 ? 19.459 -3.324 -46.303 1.00 62.94 121 GLY A N 1
ATOM 979 C CA . GLY A 1 121 ? 19.240 -1.880 -46.314 1.00 62.94 121 GLY A CA 1
ATOM 980 C C . GLY A 1 121 ? 20.125 -1.187 -47.350 1.00 62.94 121 GLY A C 1
ATOM 981 O O . GLY A 1 121 ? 21.249 -0.833 -47.027 1.00 62.94 121 GLY A O 1
ATOM 982 N N . PHE A 1 122 ? 19.592 -1.025 -48.566 1.00 60.41 122 PHE A N 1
ATOM 983 C CA . PHE A 1 122 ? 20.048 -0.158 -49.656 1.00 60.41 122 PHE A CA 1
ATOM 984 C C . PHE A 1 122 ? 21.547 0.163 -49.606 1.00 60.41 122 PHE A C 1
ATOM 986 O O . PHE A 1 122 ? 21.963 1.245 -49.188 1.00 60.41 122 PHE A O 1
ATOM 993 N N . GLU A 1 123 ? 22.369 -0.776 -50.071 1.00 61.38 123 GLU A N 1
ATOM 994 C CA . GLU A 1 123 ? 23.693 -0.422 -50.556 1.00 61.38 123 GLU A CA 1
ATOM 995 C C . GLU A 1 123 ? 23.455 0.508 -51.746 1.00 61.38 123 GLU A C 1
ATOM 997 O O . GLU A 1 123 ? 22.919 0.092 -52.776 1.00 61.38 123 GLU A O 1
ATOM 1002 N N . ALA A 1 124 ? 23.723 1.803 -51.564 1.00 62.72 124 ALA A N 1
ATOM 1003 C CA . ALA A 1 124 ? 23.589 2.793 -52.615 1.00 62.72 124 ALA A CA 1
ATOM 1004 C C . ALA A 1 124 ? 24.579 2.427 -53.722 1.00 62.72 124 ALA A C 1
ATOM 1006 O O . ALA A 1 124 ? 25.714 2.904 -53.734 1.00 62.72 124 ALA A O 1
ATOM 1007 N N . LYS A 1 125 ? 24.139 1.556 -54.639 1.00 60.03 125 LYS A N 1
ATOM 1008 C CA . LYS A 1 125 ? 24.829 1.236 -55.878 1.00 60.03 125 LYS A CA 1
ATOM 1009 C C . LYS A 1 125 ? 25.223 2.573 -56.467 1.00 60.03 125 LYS A C 1
ATOM 1011 O O . LYS A 1 125 ? 24.348 3.390 -56.770 1.00 60.03 125 LYS A O 1
ATOM 1016 N N . LYS A 1 126 ? 26.529 2.836 -56.525 1.00 60.00 126 LYS A N 1
ATOM 1017 C CA . LYS A 1 126 ? 27.089 4.049 -57.109 1.00 60.00 126 LYS A CA 1
ATOM 1018 C C . LYS A 1 126 ? 26.545 4.123 -58.533 1.00 60.00 126 LYS A C 1
ATOM 1020 O O . LYS A 1 126 ? 26.995 3.433 -59.439 1.00 60.00 126 LYS A O 1
ATOM 1025 N N . ARG A 1 127 ? 25.482 4.911 -58.714 1.00 53.28 127 ARG A N 1
ATOM 1026 C CA . ARG A 1 127 ? 24.671 4.946 -59.942 1.00 53.28 127 ARG A CA 1
ATOM 1027 C C . ARG A 1 127 ? 25.456 5.504 -61.139 1.00 53.28 127 ARG A C 1
ATOM 1029 O O . ARG A 1 127 ? 24.968 5.440 -62.261 1.00 53.28 127 ARG A O 1
ATOM 1036 N N . TRP A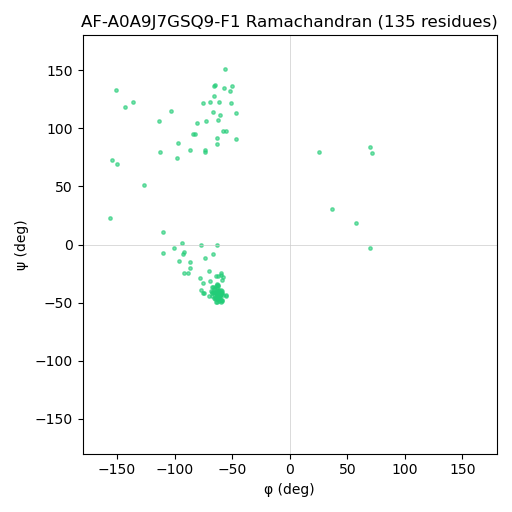 1 128 ? 26.662 6.021 -60.896 1.00 56.38 128 TRP A N 1
ATOM 1037 C CA . TRP A 1 128 ? 27.606 6.490 -61.906 1.00 56.38 128 TRP A CA 1
ATOM 1038 C C . TRP A 1 128 ? 28.519 5.389 -62.472 1.00 56.38 128 TRP A C 1
ATOM 1040 O O . TRP A 1 128 ? 29.061 5.589 -63.550 1.00 56.38 128 TRP A O 1
ATOM 1050 N N . GLU A 1 129 ? 28.634 4.209 -61.850 1.00 58.81 129 GLU A N 1
ATOM 1051 C CA . GLU A 1 129 ? 29.538 3.154 -62.353 1.00 58.81 129 GLU A CA 1
ATOM 1052 C C . GLU A 1 129 ? 28.902 2.247 -63.419 1.00 58.81 129 GLU A C 1
ATOM 1054 O O . GLU A 1 129 ? 29.609 1.628 -64.204 1.00 58.81 129 GLU A O 1
ATOM 1059 N N . THR A 1 130 ? 27.567 2.176 -63.514 1.00 55.81 130 THR A N 1
ATOM 1060 C CA . THR A 1 130 ? 26.885 1.326 -64.521 1.00 55.81 130 THR A CA 1
ATOM 1061 C C . THR A 1 130 ? 26.374 2.098 -65.744 1.00 55.81 130 THR A C 1
ATOM 1063 O O . THR A 1 130 ? 25.839 1.486 -66.662 1.00 55.81 130 THR A O 1
ATOM 1066 N N . LYS A 1 131 ? 26.505 3.434 -65.793 1.00 60.47 131 LYS A N 1
ATOM 1067 C CA . LYS A 1 131 ? 25.975 4.251 -66.908 1.00 60.47 131 LYS A CA 1
ATOM 1068 C C . LYS A 1 131 ? 27.041 4.867 -67.826 1.00 60.47 131 LYS A C 1
ATOM 1070 O O . LYS A 1 131 ? 26.698 5.669 -68.683 1.00 60.47 131 LYS A O 1
ATOM 1075 N N . SER A 1 132 ? 28.313 4.487 -67.736 1.00 62.16 132 SER A N 1
ATOM 1076 C CA . SER A 1 132 ? 29.255 4.862 -68.800 1.00 62.16 132 SER A CA 1
ATOM 1077 C C . SER A 1 132 ? 30.428 3.900 -68.907 1.00 62.16 132 SER A C 1
ATOM 1079 O O . SER A 1 132 ? 31.556 4.234 -68.570 1.00 62.16 132 SER A O 1
ATOM 1081 N N . ASN A 1 133 ? 30.151 2.709 -69.430 1.00 62.00 133 ASN A N 1
ATOM 1082 C CA . ASN A 1 133 ? 31.139 1.960 -70.201 1.00 62.00 133 ASN A CA 1
ATOM 1083 C C . ASN A 1 133 ? 30.525 1.578 -71.556 1.00 62.00 133 ASN A C 1
ATOM 1085 O O . ASN A 1 133 ? 30.481 0.412 -71.931 1.00 62.00 133 ASN A O 1
ATOM 1089 N N . MET A 1 134 ? 29.960 2.566 -72.257 1.00 63.94 134 MET A N 1
ATOM 1090 C CA . MET A 1 134 ? 29.716 2.431 -73.691 1.00 63.94 134 MET A CA 1
ATOM 1091 C C . MET A 1 134 ? 31.030 2.807 -74.359 1.00 63.94 134 MET A C 1
ATOM 1093 O O . MET A 1 134 ? 31.360 3.986 -74.458 1.00 63.94 134 MET A O 1
ATOM 1097 N N . GLY A 1 135 ? 31.819 1.778 -74.661 1.00 59.19 135 GLY A N 1
ATOM 1098 C CA . GLY A 1 135 ? 33.143 1.908 -75.246 1.00 59.19 135 GLY A CA 1
ATOM 1099 C C . GLY A 1 135 ? 33.139 2.821 -76.467 1.00 59.19 135 GLY A C 1
ATOM 1100 O O . GLY A 1 135 ? 32.258 2.733 -77.321 1.00 59.19 135 GLY A O 1
ATOM 1101 N N . TYR A 1 136 ? 34.145 3.685 -76.531 1.00 55.59 136 TYR A N 1
ATOM 1102 C CA . TYR A 1 136 ? 34.529 4.335 -77.772 1.00 55.59 136 TYR A CA 1
ATOM 1103 C C . TYR A 1 136 ? 35.390 3.331 -78.550 1.00 55.59 136 TYR A C 1
ATOM 1105 O O . TYR A 1 136 ? 36.516 3.038 -78.144 1.00 55.59 136 TYR A O 1
ATOM 1113 N N . MET A 1 137 ? 34.792 2.737 -79.589 1.00 47.31 137 MET A N 1
ATOM 1114 C CA . MET A 1 137 ? 35.504 2.237 -80.772 1.00 47.31 137 MET A CA 1
ATOM 1115 C C . MET A 1 137 ? 35.895 3.424 -81.645 1.00 47.31 137 MET A C 1
ATOM 1117 O O . MET A 1 137 ? 35.066 4.360 -81.737 1.00 47.31 137 MET A O 1
#

Mean predicted aligned error: 17.45 Å

Radius of gyration: 34.73 Å; Cα contacts (8 Å, |Δi|>4): 28; chains: 1; bounding box: 56×59×126 Å

Organism: Cricetulus griseus (NCBI:txid10029)

Foldseek 3Di:
DDDDDDDDDPPDDPPDDVVVVVVVVVVVVVVVQLVVQQPVCVVVPDPPPPDPPPDDPLNVVLVVCVVVVVVVVNVVSVVVVVVVVVVVSSVSSVVVVVVVVVVVVVVVVVVVVVVPPDPPPDPPPPPVPPPDPPDDD

InterPro domains:
  IPR037690 Protein FAM204A [PTHR14386] (13-134)

Solvent-accessible surface area (backbone atoms only — not comparable to full-atom values): 8684 Å² total; per-residue (Å²): 140,80,86,84,84,80,91,83,84,88,88,80,81,96,79,78,72,77,65,56,61,60,51,49,58,53,51,55,51,53,50,55,60,39,58,69,42,54,73,64,62,63,76,73,50,73,79,80,76,83,64,81,74,74,74,48,78,64,55,54,50,31,54,49,26,54,75,71,67,37,58,69,62,24,51,52,51,47,54,53,49,53,52,51,55,50,50,52,49,50,55,52,15,52,52,51,52,52,51,56,51,52,51,54,51,52,52,50,51,48,52,58,58,68,64,61,71,60,95,77,68,71,78,77,69,63,75,72,73,81,74,70,80,78,75,86,126

pLDDT: mean 72.3, std 17.11, range [37.53, 93.56]